Protein AF-A0A0F9V4W1-F1 (afdb_monomer_lite)

Sequence (84 aa):
MKVPEAVIVDGKVTNGPQLRRYWQGVNDRKARIRQGLFFDLRQSYTEKPQNEPEERWVNKQWDVINQLRAMVLYLQEKVNKSTD

Structure (mmCIF, N/CA/C/O backbone):
data_AF-A0A0F9V4W1-F1
#
_entry.id   AF-A0A0F9V4W1-F1
#
loop_
_atom_site.group_PDB
_atom_site.id
_atom_site.type_symbol
_atom_site.label_atom_id
_atom_site.label_alt_id
_atom_site.label_comp_id
_atom_site.label_asym_id
_atom_site.label_entity_id
_atom_site.label_seq_id
_atom_site.pdbx_PDB_ins_code
_atom_site.Cartn_x
_atom_site.Cartn_y
_atom_site.Cartn_z
_atom_site.occupancy
_atom_site.B_iso_or_equiv
_atom_site.auth_seq_id
_atom_site.auth_comp_id
_atom_site.auth_asym_id
_atom_site.auth_atom_id
_atom_site.pdbx_PDB_model_num
ATOM 1 N N . MET A 1 1 ? 14.393 9.870 -5.626 1.00 64.31 1 MET A N 1
ATOM 2 C CA . MET A 1 1 ? 14.844 8.746 -6.478 1.00 64.31 1 MET A CA 1
ATOM 3 C C . MET A 1 1 ? 14.078 8.850 -7.787 1.00 64.31 1 MET A C 1
ATOM 5 O O . MET A 1 1 ? 12.855 8.861 -7.730 1.00 64.31 1 MET A O 1
ATOM 9 N N . LYS A 1 2 ? 14.758 9.046 -8.921 1.00 80.12 2 LYS A N 1
ATOM 10 C CA . LYS A 1 2 ? 14.097 9.213 -10.226 1.00 80.12 2 LYS A CA 1
ATOM 11 C C . LYS A 1 2 ? 13.498 7.869 -10.669 1.00 80.12 2 LYS A C 1
ATOM 13 O O . LYS A 1 2 ? 14.118 6.834 -10.425 1.00 80.12 2 LYS A O 1
ATOM 18 N N . VAL A 1 3 ? 12.294 7.878 -11.245 1.00 85.75 3 VAL A N 1
ATOM 19 C CA . VAL A 1 3 ? 11.674 6.666 -11.812 1.00 85.75 3 VAL A CA 1
ATOM 20 C C . VAL A 1 3 ? 12.473 6.276 -13.064 1.00 85.75 3 VAL A C 1
ATOM 22 O O . VAL A 1 3 ? 12.687 7.146 -13.908 1.00 85.75 3 VAL A O 1
ATOM 25 N N . PRO A 1 4 ? 12.964 5.029 -13.191 1.00 87.75 4 PRO A N 1
ATOM 26 C CA . PRO A 1 4 ? 13.622 4.577 -14.411 1.00 87.75 4 PRO A CA 1
ATOM 27 C C . PRO A 1 4 ? 12.608 4.488 -15.558 1.00 87.75 4 PRO A C 1
ATOM 29 O O . PRO A 1 4 ? 11.542 3.893 -15.403 1.00 87.75 4 PRO A O 1
ATOM 32 N N . GLU A 1 5 ? 12.946 5.075 -16.702 1.00 91.12 5 GLU A N 1
ATOM 33 C CA . GLU A 1 5 ? 12.132 5.019 -17.920 1.00 91.12 5 GLU A CA 1
ATOM 34 C C . GLU A 1 5 ? 12.317 3.677 -18.640 1.00 91.12 5 GLU A C 1
ATOM 36 O O . GLU A 1 5 ? 13.351 3.018 -18.502 1.00 91.12 5 GLU A O 1
ATOM 41 N N . ALA A 1 6 ? 11.308 3.247 -19.399 1.00 90.69 6 ALA A N 1
ATOM 42 C CA . ALA A 1 6 ? 11.415 2.042 -20.212 1.00 90.69 6 ALA A CA 1
ATOM 43 C C . ALA A 1 6 ? 12.337 2.285 -21.413 1.00 90.69 6 ALA A C 1
ATOM 45 O O . ALA A 1 6 ? 12.179 3.264 -22.137 1.00 90.69 6 ALA A O 1
ATOM 46 N N . VAL A 1 7 ? 13.278 1.370 -21.639 1.00 93.19 7 VAL A N 1
ATOM 47 C CA . VAL A 1 7 ? 14.165 1.388 -22.805 1.00 93.19 7 VAL A CA 1
ATOM 48 C C . VAL A 1 7 ? 13.615 0.402 -23.824 1.00 93.19 7 VAL A C 1
ATOM 50 O O . VAL A 1 7 ? 13.521 -0.793 -23.537 1.00 93.19 7 VAL A O 1
ATOM 53 N N . ILE A 1 8 ? 13.232 0.909 -24.996 1.00 92.00 8 ILE A N 1
ATOM 54 C CA . ILE A 1 8 ? 12.654 0.118 -26.085 1.00 92.00 8 ILE A CA 1
ATOM 55 C C . ILE A 1 8 ? 13.659 0.063 -27.234 1.00 92.00 8 ILE A C 1
ATOM 57 O O . ILE A 1 8 ? 14.066 1.100 -27.750 1.00 92.00 8 ILE A O 1
ATOM 61 N N . VAL A 1 9 ? 14.041 -1.147 -27.636 1.00 92.81 9 VAL A N 1
ATOM 62 C CA . VAL A 1 9 ? 14.901 -1.417 -28.797 1.00 92.81 9 VAL A CA 1
ATOM 63 C C . VAL A 1 9 ? 14.188 -2.456 -29.655 1.00 92.81 9 VAL A C 1
ATOM 65 O O . VAL A 1 9 ? 13.746 -3.477 -29.130 1.00 92.81 9 VAL A O 1
ATOM 68 N N . ASP A 1 10 ? 14.005 -2.168 -30.944 1.00 92.00 10 ASP A N 1
ATOM 69 C CA . ASP A 1 10 ? 13.297 -3.035 -31.902 1.00 92.00 10 ASP A CA 1
ATOM 70 C C . ASP A 1 10 ? 11.907 -3.491 -31.417 1.00 92.00 10 ASP A C 1
ATOM 72 O O . ASP A 1 10 ? 11.522 -4.657 -31.521 1.00 92.00 10 ASP A O 1
ATOM 76 N N . GLY A 1 11 ? 11.156 -2.569 -30.804 1.00 90.75 11 GLY A N 1
ATOM 77 C CA . GLY A 1 11 ? 9.824 -2.843 -30.254 1.00 90.75 11 GLY A CA 1
ATOM 78 C C . GLY A 1 11 ? 9.813 -3.699 -28.980 1.00 90.75 11 GLY A C 1
ATOM 79 O O . GLY A 1 11 ? 8.739 -4.039 -28.485 1.00 90.75 11 GLY A O 1
ATOM 80 N N . LYS A 1 12 ? 10.978 -4.041 -28.414 1.00 90.25 12 LYS A N 1
ATOM 81 C CA . LYS A 1 12 ? 11.107 -4.830 -27.181 1.00 90.25 12 LYS A CA 1
ATOM 82 C C . LYS A 1 12 ? 11.644 -3.986 -26.033 1.00 90.25 12 LYS A C 1
ATOM 84 O O . LYS A 1 12 ? 12.596 -3.227 -26.191 1.00 90.25 12 LYS A O 1
ATOM 89 N N . VAL A 1 13 ? 11.069 -4.165 -24.844 1.00 89.81 13 VAL A N 1
ATOM 90 C CA . VAL A 1 13 ? 11.562 -3.530 -23.612 1.00 89.81 13 VAL A CA 1
ATOM 91 C C . VAL A 1 13 ? 12.808 -4.269 -23.124 1.00 89.81 13 VAL A C 1
ATOM 93 O O . VAL A 1 13 ? 12.722 -5.412 -22.675 1.00 89.81 13 VAL A O 1
ATOM 96 N N . THR A 1 14 ? 13.968 -3.621 -23.177 1.00 92.94 14 THR A N 1
ATOM 97 C CA . THR A 1 14 ? 15.263 -4.247 -22.859 1.00 92.94 14 THR A CA 1
ATOM 98 C C . THR A 1 14 ? 15.618 -4.156 -21.377 1.00 92.94 14 THR A C 1
ATOM 100 O O . THR A 1 14 ? 16.274 -5.045 -20.838 1.00 92.94 14 THR A O 1
ATOM 103 N N . ASN A 1 15 ? 15.122 -3.139 -20.670 1.00 93.75 15 ASN A N 1
ATOM 104 C CA . ASN A 1 15 ? 15.390 -2.927 -19.245 1.00 93.75 15 ASN A CA 1
ATOM 105 C C . ASN A 1 15 ? 14.282 -3.450 -18.307 1.00 93.75 15 ASN A C 1
ATOM 107 O O . ASN A 1 15 ? 14.215 -3.068 -17.137 1.00 93.75 15 ASN A O 1
ATOM 111 N N . GLY A 1 16 ? 13.433 -4.370 -18.778 1.00 90.38 16 GLY A N 1
ATOM 112 C CA . GLY A 1 16 ? 12.334 -4.956 -17.996 1.00 90.38 16 GLY A CA 1
ATOM 113 C C . GLY A 1 16 ? 12.729 -5.472 -16.597 1.00 90.38 16 GLY A C 1
ATOM 114 O O . GLY A 1 16 ? 12.021 -5.181 -15.629 1.00 90.38 16 GLY A O 1
ATOM 115 N N . PRO A 1 17 ? 13.860 -6.189 -16.425 1.00 93.12 17 PRO A N 1
ATOM 116 C CA . PRO A 1 17 ? 14.327 -6.611 -15.102 1.00 93.12 17 PRO A CA 1
ATOM 117 C C . PRO A 1 17 ? 14.617 -5.450 -14.137 1.00 93.12 17 PRO A C 1
ATOM 119 O O . PRO A 1 17 ? 14.321 -5.557 -12.947 1.00 93.12 17 PRO A O 1
ATOM 122 N N . GLN A 1 18 ? 15.163 -4.334 -14.632 1.00 90.69 18 GLN A N 1
ATOM 123 C CA . GLN A 1 18 ? 15.458 -3.148 -13.823 1.00 90.69 18 GLN A CA 1
ATOM 124 C C . GLN A 1 18 ? 14.168 -2.471 -13.349 1.00 90.69 18 GLN A C 1
ATOM 126 O O . GLN A 1 18 ? 14.044 -2.141 -12.168 1.00 90.69 18 GLN A O 1
ATOM 131 N N . LEU A 1 19 ? 13.190 -2.329 -14.248 1.00 90.50 19 LEU A N 1
ATOM 132 C CA . LEU A 1 19 ? 11.872 -1.777 -13.930 1.00 90.50 19 LEU A CA 1
ATOM 133 C C . LEU A 1 19 ? 11.169 -2.603 -12.845 1.00 90.50 19 LEU A C 1
ATOM 135 O O . LEU A 1 19 ? 10.666 -2.040 -11.873 1.00 90.50 19 LEU A O 1
ATOM 139 N N . ARG A 1 20 ? 11.194 -3.939 -12.953 1.00 90.19 20 ARG A N 1
ATOM 140 C CA . ARG A 1 20 ? 10.602 -4.833 -11.941 1.00 90.19 20 ARG A CA 1
ATOM 141 C C . ARG A 1 20 ? 11.230 -4.647 -10.561 1.00 90.19 20 ARG A C 1
ATOM 143 O O . ARG A 1 20 ? 10.500 -4.493 -9.587 1.00 90.19 20 ARG A O 1
ATOM 150 N N . ARG A 1 21 ? 12.565 -4.603 -10.478 1.00 88.62 21 ARG A N 1
ATOM 151 C CA . ARG A 1 21 ? 13.278 -4.380 -9.206 1.00 88.62 21 ARG A CA 1
ATOM 152 C C . ARG A 1 21 ? 12.924 -3.035 -8.578 1.00 88.62 21 ARG A C 1
ATOM 154 O O . ARG A 1 21 ? 12.719 -2.965 -7.369 1.00 88.62 21 ARG A O 1
ATOM 161 N N . TYR A 1 22 ? 12.825 -1.980 -9.389 1.00 90.81 22 TYR A N 1
ATOM 162 C CA . TYR A 1 22 ? 12.429 -0.660 -8.905 1.00 90.81 22 TYR A CA 1
ATOM 163 C C . TYR A 1 22 ? 11.029 -0.688 -8.277 1.00 90.81 22 TYR A C 1
ATOM 165 O O . TYR A 1 22 ? 10.858 -0.284 -7.126 1.00 90.81 22 TYR A O 1
ATOM 173 N N . TRP A 1 23 ? 10.038 -1.216 -9.000 1.00 86.69 23 TRP A N 1
ATOM 174 C CA . TRP A 1 23 ? 8.656 -1.268 -8.520 1.00 86.69 23 TRP A CA 1
ATOM 175 C C . TRP A 1 23 ? 8.475 -2.179 -7.308 1.00 86.69 23 TRP A C 1
ATOM 177 O O . TRP A 1 23 ? 7.726 -1.829 -6.396 1.00 86.69 23 TRP A O 1
ATOM 187 N N . GLN A 1 24 ? 9.208 -3.293 -7.248 1.00 86.62 24 GLN A N 1
ATOM 188 C CA . GLN A 1 24 ? 9.245 -4.147 -6.064 1.00 86.62 24 GLN A CA 1
ATOM 189 C C . GLN A 1 24 ? 9.750 -3.370 -4.840 1.00 86.62 24 GLN A C 1
ATOM 191 O O . GLN A 1 24 ? 9.056 -3.311 -3.830 1.00 86.62 24 GLN A O 1
ATOM 196 N N . GLY A 1 25 ? 10.873 -2.654 -4.957 1.00 85.31 25 GLY A N 1
ATOM 197 C CA . GLY A 1 25 ? 11.401 -1.838 -3.858 1.00 85.31 25 GLY A CA 1
ATOM 198 C C . GLY A 1 25 ? 10.456 -0.713 -3.410 1.00 85.31 25 GLY A C 1
ATOM 199 O O . GLY A 1 25 ? 10.335 -0.437 -2.212 1.00 85.31 25 GLY A O 1
ATOM 200 N N . VAL A 1 26 ? 9.742 -0.077 -4.346 1.00 84.19 26 VAL A N 1
ATOM 201 C CA . VAL A 1 26 ? 8.705 0.922 -4.029 1.00 84.19 26 VAL A CA 1
ATOM 202 C C . VAL A 1 26 ? 7.559 0.289 -3.237 1.00 84.19 26 VAL A C 1
ATOM 204 O O . VAL A 1 26 ? 7.125 0.856 -2.228 1.00 84.19 26 VAL A O 1
ATOM 207 N N . ASN A 1 27 ? 7.088 -0.884 -3.658 1.00 80.62 27 ASN A N 1
ATOM 208 C CA . ASN A 1 27 ? 6.014 -1.605 -2.982 1.00 80.62 27 ASN A CA 1
ATOM 209 C C . ASN A 1 27 ? 6.434 -2.083 -1.588 1.00 80.62 27 ASN A C 1
ATOM 211 O O . ASN A 1 27 ? 5.684 -1.872 -0.635 1.00 80.62 27 ASN A O 1
ATOM 215 N N . ASP A 1 28 ? 7.647 -2.608 -1.435 1.00 80.62 28 ASP A N 1
ATOM 216 C CA . ASP A 1 28 ? 8.187 -3.056 -0.148 1.00 80.62 28 ASP A CA 1
ATOM 217 C C . ASP A 1 28 ? 8.333 -1.896 0.843 1.00 80.62 28 ASP A C 1
ATOM 219 O O . ASP A 1 28 ? 8.036 -2.026 2.033 1.00 80.62 28 ASP A O 1
ATOM 223 N N . ARG A 1 29 ? 8.761 -0.718 0.369 1.00 78.56 29 ARG A N 1
ATOM 224 C CA . ARG A 1 29 ? 8.820 0.491 1.203 1.00 78.56 29 ARG A CA 1
ATOM 225 C C . ARG A 1 29 ? 7.424 0.920 1.653 1.00 78.56 29 ARG A C 1
ATOM 227 O O . ARG A 1 29 ? 7.233 1.203 2.833 1.00 78.56 29 ARG A O 1
ATOM 234 N N . LYS A 1 30 ? 6.445 0.943 0.744 1.00 78.38 30 LYS A N 1
ATOM 235 C CA . LYS A 1 30 ? 5.044 1.255 1.081 1.00 78.38 30 LYS A CA 1
ATOM 236 C C . LYS A 1 30 ? 4.448 0.228 2.047 1.00 78.38 30 LYS A C 1
ATOM 238 O O . LYS A 1 30 ? 3.689 0.601 2.936 1.00 78.38 30 LYS A O 1
ATOM 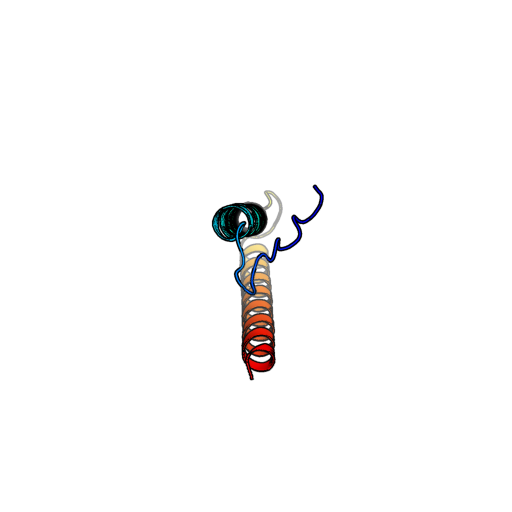243 N N . ALA A 1 31 ? 4.778 -1.053 1.895 1.00 72.00 31 ALA A N 1
ATOM 244 C CA . ALA A 1 31 ? 4.340 -2.115 2.795 1.00 72.00 31 ALA A CA 1
ATOM 245 C C . ALA A 1 31 ? 4.903 -1.926 4.209 1.00 72.00 31 ALA A C 1
ATOM 247 O O . ALA A 1 31 ? 4.129 -1.945 5.161 1.00 72.00 31 ALA A O 1
ATOM 248 N N . ARG A 1 32 ? 6.204 -1.637 4.344 1.00 73.38 32 ARG A N 1
ATOM 249 C CA . ARG A 1 32 ? 6.833 -1.339 5.642 1.00 73.38 32 ARG A CA 1
ATOM 250 C C . ARG A 1 32 ? 6.232 -0.117 6.329 1.00 73.38 32 ARG A C 1
ATOM 252 O O . ARG A 1 32 ? 5.940 -0.183 7.514 1.00 73.38 32 ARG A O 1
ATOM 259 N N . ILE A 1 33 ? 5.999 0.972 5.593 1.00 71.31 33 ILE A N 1
ATOM 260 C CA . ILE A 1 33 ? 5.349 2.172 6.150 1.00 71.31 33 ILE A CA 1
ATOM 261 C C . ILE A 1 33 ? 3.946 1.831 6.656 1.00 71.31 33 ILE A C 1
ATOM 263 O O . ILE A 1 33 ? 3.595 2.203 7.770 1.00 71.31 33 ILE A O 1
ATOM 267 N N . ARG A 1 34 ? 3.157 1.082 5.873 1.00 69.62 34 ARG A N 1
ATOM 268 C CA . ARG A 1 34 ? 1.833 0.623 6.317 1.00 69.62 34 ARG A CA 1
ATOM 269 C C . ARG A 1 34 ? 1.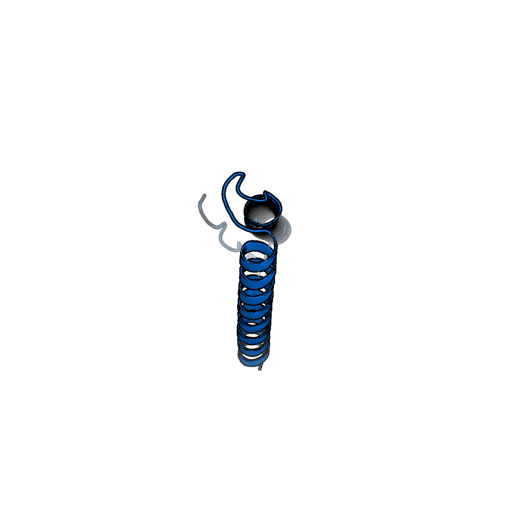933 -0.217 7.586 1.00 69.62 34 ARG A C 1
ATOM 271 O O . ARG A 1 34 ? 1.212 0.060 8.532 1.00 69.62 34 ARG A O 1
ATOM 278 N N . GLN A 1 35 ? 2.831 -1.199 7.628 1.00 63.25 35 GLN A N 1
ATOM 279 C CA . GLN A 1 35 ? 3.036 -2.037 8.813 1.00 63.25 35 GLN A CA 1
ATOM 280 C C . GLN A 1 35 ? 3.429 -1.217 10.049 1.00 63.25 35 GLN A C 1
ATOM 282 O O . GLN A 1 35 ? 2.864 -1.451 11.111 1.00 63.25 35 GLN A O 1
ATOM 287 N N . GLY A 1 36 ? 4.326 -0.236 9.904 1.00 63.28 36 GLY A N 1
ATOM 288 C CA . GLY A 1 36 ? 4.701 0.680 10.986 1.00 63.28 36 GLY A CA 1
ATOM 289 C C . GLY A 1 36 ? 3.514 1.492 11.506 1.00 63.28 36 GLY A C 1
ATOM 290 O O . GLY A 1 36 ? 3.260 1.492 12.703 1.00 63.28 36 GLY A O 1
ATOM 291 N N . LEU A 1 37 ? 2.713 2.080 10.609 1.00 61.19 37 LEU A N 1
ATOM 292 C CA . LEU A 1 37 ? 1.493 2.805 10.989 1.00 61.19 37 LEU A CA 1
ATOM 293 C C . LEU A 1 37 ? 0.489 1.905 11.724 1.00 61.19 37 LEU A C 1
ATOM 295 O O . LEU A 1 37 ? -0.107 2.323 12.712 1.00 61.19 37 LEU A O 1
ATOM 299 N N . PHE A 1 38 ? 0.309 0.659 11.275 1.00 58.88 38 PHE A N 1
ATOM 300 C CA . PHE A 1 38 ? -0.553 -0.302 11.969 1.00 58.88 38 PHE A CA 1
ATOM 301 C C . PHE A 1 38 ? -0.006 -0.694 13.349 1.00 58.88 38 PHE A C 1
ATOM 303 O O . PHE A 1 38 ? -0.795 -0.904 14.269 1.00 58.88 38 PHE A O 1
ATOM 310 N N . PHE A 1 39 ? 1.315 -0.801 13.504 1.00 56.53 39 PHE A N 1
ATOM 311 C CA . PHE A 1 39 ? 1.953 -1.136 14.776 1.00 56.53 39 PHE A CA 1
ATOM 312 C C . PHE A 1 39 ? 1.848 0.009 15.796 1.00 56.53 39 PHE A C 1
ATOM 314 O O . PHE A 1 39 ? 1.416 -0.242 16.919 1.00 56.53 39 PHE A O 1
ATOM 321 N N . ASP A 1 40 ? 2.129 1.253 15.394 1.00 57.09 40 ASP A N 1
ATOM 322 C CA . ASP A 1 40 ? 2.004 2.448 16.248 1.00 57.09 40 ASP A CA 1
ATOM 323 C C . ASP A 1 40 ? 0.557 2.687 16.702 1.00 57.09 40 ASP A C 1
ATOM 325 O O . ASP A 1 40 ? 0.294 2.975 17.873 1.00 57.09 40 ASP A O 1
ATOM 329 N N . LEU A 1 41 ? -0.413 2.500 15.800 1.00 56.47 41 LEU A N 1
ATOM 330 C CA . LEU A 1 41 ? -1.828 2.544 16.172 1.00 56.47 41 LEU A CA 1
ATOM 331 C C . LEU A 1 41 ? -2.129 1.463 17.212 1.00 56.47 41 LEU A C 1
ATOM 333 O O . LEU A 1 41 ? -2.685 1.752 18.262 1.00 56.47 41 LEU A O 1
ATOM 337 N N . ARG A 1 42 ? -1.702 0.219 16.983 1.00 55.41 42 ARG A N 1
ATOM 338 C CA . ARG A 1 42 ? -1.976 -0.874 17.922 1.00 55.41 42 ARG A CA 1
ATOM 339 C C . ARG A 1 42 ? -1.371 -0.623 19.306 1.00 55.41 42 ARG A C 1
ATOM 341 O O . ARG A 1 42 ? -2.063 -0.874 20.286 1.00 55.41 42 ARG A O 1
ATOM 348 N N . GLN A 1 43 ? -0.141 -0.106 19.382 1.00 54.62 43 GLN A N 1
ATOM 349 C CA . GLN A 1 43 ? 0.512 0.226 20.653 1.00 54.62 43 GLN A CA 1
ATOM 350 C C . GLN A 1 43 ? -0.177 1.376 21.389 1.00 54.62 43 GLN A C 1
ATOM 352 O O . GLN A 1 43 ? -0.460 1.235 22.579 1.00 54.62 43 GLN A O 1
ATOM 357 N N . SER A 1 44 ? -0.525 2.457 20.683 1.00 55.81 44 SER A N 1
ATOM 358 C CA . SER A 1 44 ? -1.217 3.607 21.284 1.00 55.81 44 SER A CA 1
ATOM 359 C C . SER A 1 44 ? -2.605 3.262 21.839 1.00 55.81 44 SER A C 1
ATOM 361 O O . SER A 1 44 ? -3.087 3.938 22.745 1.00 55.81 44 SER A O 1
ATOM 363 N N . TYR A 1 45 ? -3.225 2.178 21.362 1.00 55.91 45 TYR A N 1
ATOM 364 C CA . TYR A 1 45 ? -4.496 1.684 21.889 1.00 55.91 45 TYR A CA 1
ATOM 365 C C . TYR A 1 45 ? -4.355 0.633 22.999 1.00 55.91 45 TYR A C 1
ATOM 367 O O . TYR A 1 45 ? -5.271 0.491 23.800 1.00 55.91 45 TYR A O 1
ATOM 375 N N . THR A 1 46 ? -3.241 -0.090 23.114 1.00 56.03 46 THR A N 1
ATOM 376 C CA . THR A 1 46 ? -3.068 -1.088 24.192 1.00 56.03 46 THR A CA 1
ATOM 377 C C . THR A 1 46 ? -2.633 -0.512 25.538 1.00 56.03 46 THR A C 1
ATOM 379 O O . THR A 1 46 ? -2.795 -1.187 26.553 1.00 56.03 46 THR A O 1
ATOM 382 N N . GLU A 1 47 ? -2.108 0.712 25.591 1.00 56.91 47 GLU A N 1
ATOM 383 C CA . GLU A 1 47 ? -1.757 1.341 26.865 1.00 56.91 47 GLU A CA 1
ATOM 384 C C . GLU A 1 47 ? -3.012 1.896 27.556 1.00 56.91 47 GLU A C 1
ATOM 386 O O . GLU A 1 47 ? -3.656 2.838 27.086 1.00 56.91 47 GLU A O 1
ATOM 391 N N . LYS A 1 48 ? -3.387 1.294 28.693 1.00 59.84 48 LYS A N 1
ATOM 392 C CA . LYS A 1 48 ? -4.423 1.839 29.577 1.00 59.84 48 LYS A CA 1
ATOM 393 C C . LYS A 1 48 ? -3.865 3.113 30.228 1.00 59.84 48 LYS A C 1
ATOM 395 O O . LYS A 1 48 ? -2.873 3.021 30.954 1.00 59.84 48 LYS A O 1
ATOM 400 N N . PRO A 1 49 ? -4.461 4.297 30.005 1.00 60.75 49 PRO A N 1
ATOM 401 C CA . PRO A 1 49 ? -4.031 5.508 30.680 1.00 60.75 49 PRO A CA 1
ATOM 402 C C . PRO A 1 49 ? -4.210 5.325 32.190 1.00 60.75 49 PRO A C 1
ATOM 404 O O . PRO A 1 49 ? -5.282 4.936 32.653 1.00 60.75 49 PRO A O 1
ATOM 407 N N . GLN A 1 50 ? -3.155 5.613 32.958 1.00 60.50 50 GLN A N 1
ATOM 408 C CA . GLN A 1 50 ? -3.088 5.347 34.406 1.00 60.50 50 GLN A CA 1
ATOM 409 C C . GLN A 1 50 ? -4.198 6.030 35.227 1.00 60.50 50 GLN A C 1
ATOM 411 O O . GLN A 1 50 ? -4.457 5.618 36.352 1.00 60.50 50 GLN A O 1
ATOM 416 N N . ASN A 1 51 ? -4.876 7.034 34.658 1.00 66.38 51 ASN A N 1
ATOM 417 C CA . ASN A 1 51 ? -5.851 7.880 35.348 1.00 66.38 51 ASN A CA 1
ATOM 418 C C . ASN A 1 51 ? -7.281 7.785 34.786 1.00 66.38 51 ASN A C 1
ATOM 420 O O . ASN A 1 51 ? -8.116 8.623 35.126 1.00 66.38 51 ASN A O 1
ATOM 424 N N . GLU A 1 52 ? -7.589 6.819 33.915 1.00 64.00 52 GLU A N 1
ATOM 425 C CA . GLU A 1 52 ? -8.933 6.694 33.335 1.00 64.00 52 GLU A CA 1
ATOM 426 C C . GLU A 1 52 ? -9.692 5.482 33.911 1.00 64.00 52 GLU A C 1
ATOM 428 O O . GLU A 1 52 ? -9.121 4.391 34.011 1.00 64.00 52 GLU A O 1
ATOM 433 N N . PRO A 1 53 ? -10.981 5.637 34.283 1.00 73.00 53 PRO A N 1
ATOM 434 C CA . PRO A 1 53 ? -11.810 4.516 34.714 1.00 73.00 53 PRO A CA 1
ATOM 435 C C . PRO A 1 53 ? -11.850 3.428 33.639 1.00 73.00 53 PRO A C 1
ATOM 437 O O . PRO A 1 53 ? -12.059 3.719 32.460 1.00 73.00 53 PRO A O 1
ATOM 440 N N . GLU A 1 54 ? -11.683 2.172 34.052 1.00 68.38 54 GLU A N 1
ATOM 441 C CA . GLU A 1 54 ? -11.580 1.013 33.157 1.00 68.38 54 GLU A CA 1
ATOM 442 C C . GLU A 1 54 ? -12.760 0.898 32.187 1.00 68.38 54 GLU A C 1
ATOM 444 O O . GLU A 1 54 ? -12.565 0.691 30.994 1.00 68.38 54 GLU A O 1
ATOM 449 N N . GLU A 1 55 ? -13.969 1.152 32.677 1.00 70.31 55 GLU A N 1
ATOM 450 C CA . GLU A 1 55 ? -15.203 1.138 31.890 1.00 70.31 55 GLU A CA 1
ATOM 451 C C . GLU A 1 55 ? -15.202 2.205 30.778 1.00 70.31 55 GLU A C 1
ATOM 453 O O . GLU A 1 55 ? -15.617 1.956 29.646 1.00 70.31 55 GLU A O 1
ATOM 458 N N . ARG A 1 56 ? -14.644 3.389 31.059 1.00 68.44 56 ARG A N 1
ATOM 459 C CA . ARG A 1 56 ? -14.538 4.490 30.090 1.00 68.44 56 ARG A CA 1
ATOM 460 C C . ARG A 1 56 ? -13.471 4.215 29.033 1.00 68.44 56 ARG A C 1
ATOM 462 O O . ARG A 1 56 ? -13.661 4.558 27.867 1.00 68.44 56 ARG A O 1
ATOM 469 N N . TRP A 1 57 ? -12.372 3.580 29.434 1.00 67.19 57 TRP A N 1
ATOM 470 C CA . TRP A 1 57 ? -11.313 3.166 28.520 1.00 67.19 57 TRP A CA 1
ATOM 471 C C . TRP A 1 57 ? -11.784 2.049 27.582 1.00 67.19 57 TRP A C 1
ATOM 473 O O . TRP A 1 57 ? -11.610 2.171 26.374 1.00 67.19 57 TRP A O 1
ATOM 483 N N . VAL A 1 58 ? -12.463 1.017 28.097 1.00 71.94 58 VAL A N 1
ATOM 484 C CA . VAL A 1 58 ? -13.023 -0.074 27.278 1.00 71.94 58 VAL A CA 1
ATOM 485 C C . VAL A 1 58 ? -14.036 0.452 26.257 1.00 71.94 58 VAL A C 1
ATOM 487 O O . VAL A 1 58 ? -13.980 0.061 25.092 1.00 71.94 58 VAL A O 1
ATOM 490 N N . ASN A 1 59 ? -14.906 1.389 26.648 1.00 77.00 59 ASN A N 1
ATOM 491 C CA . ASN A 1 59 ? -15.851 2.013 25.716 1.00 77.00 59 ASN A CA 1
ATOM 492 C C . ASN A 1 59 ? -15.131 2.796 24.604 1.00 77.00 59 ASN A C 1
ATOM 494 O O . ASN A 1 59 ? 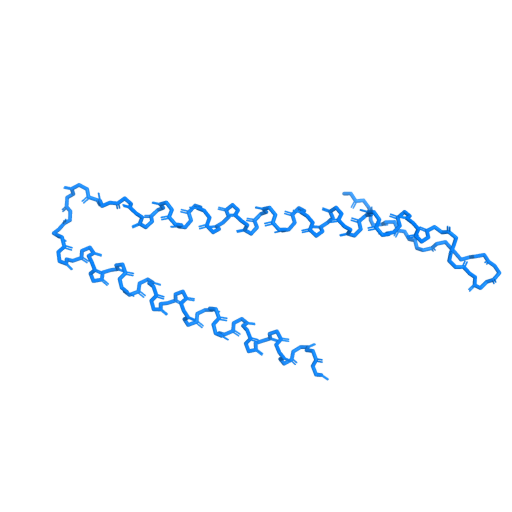-15.436 2.607 23.428 1.00 77.00 59 ASN A O 1
ATOM 498 N N . LYS A 1 60 ? -14.098 3.583 24.943 1.00 74.56 60 LYS A N 1
ATOM 499 C CA . LYS A 1 60 ? -13.252 4.267 23.946 1.00 74.56 60 LYS A CA 1
ATOM 500 C C . LYS A 1 60 ? -12.549 3.295 22.996 1.00 74.56 60 LYS A C 1
ATOM 502 O O . LYS A 1 60 ? -12.480 3.563 21.800 1.00 74.56 60 LYS A O 1
ATOM 507 N N . GLN A 1 61 ? -12.028 2.180 23.508 1.00 71.62 61 GLN A N 1
ATOM 508 C CA . GLN A 1 61 ? -11.401 1.142 22.684 1.00 71.62 61 GLN A CA 1
ATOM 509 C C . GLN A 1 61 ? -12.400 0.558 21.682 1.00 71.62 61 GLN A C 1
ATOM 511 O O . GLN A 1 61 ? -12.077 0.391 20.506 1.00 71.62 61 GLN A O 1
ATOM 516 N N . TRP A 1 62 ? -13.632 0.298 22.122 1.00 76.50 62 TRP A N 1
ATOM 517 C CA . TRP A 1 62 ? -14.699 -0.181 21.248 1.00 76.50 62 TRP A CA 1
ATOM 518 C C . TRP A 1 62 ? -15.059 0.839 20.161 1.00 76.50 62 TRP A C 1
ATOM 520 O O . TRP A 1 62 ? -15.135 0.482 18.984 1.00 76.50 62 TRP A O 1
ATOM 530 N N . ASP A 1 63 ? -15.206 2.114 20.514 1.00 79.06 63 ASP A N 1
ATOM 531 C CA . ASP A 1 63 ? -15.504 3.173 19.5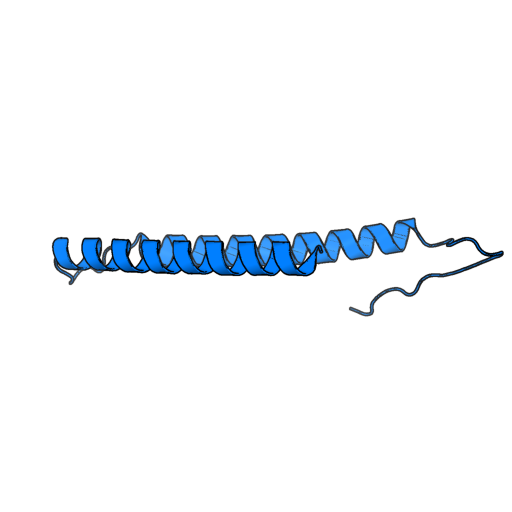44 1.00 79.06 63 ASP A CA 1
ATOM 532 C C . ASP A 1 63 ? -14.417 3.284 18.470 1.00 79.06 63 ASP A C 1
ATOM 534 O O . ASP A 1 63 ? -14.712 3.341 17.273 1.00 79.06 63 ASP A O 1
ATOM 538 N N . VAL A 1 64 ? -13.148 3.223 18.877 1.00 77.06 64 VAL A N 1
ATOM 539 C CA . VAL A 1 64 ? -12.001 3.216 17.960 1.00 77.06 64 VAL A CA 1
ATOM 540 C C . VAL A 1 64 ? -12.025 1.989 17.049 1.00 77.06 64 VAL A C 1
ATOM 542 O O . VAL A 1 64 ? -11.841 2.116 15.838 1.00 77.06 64 VAL A O 1
ATOM 545 N N . ILE A 1 65 ? -12.275 0.795 17.595 1.00 79.81 65 ILE A N 1
ATOM 546 C CA . ILE A 1 65 ? -12.373 -0.439 16.802 1.00 79.81 65 ILE A CA 1
ATOM 547 C C . ILE A 1 65 ? -13.478 -0.310 15.747 1.00 79.81 65 ILE A C 1
ATOM 549 O O . ILE A 1 65 ? -13.281 -0.713 14.598 1.00 79.81 65 ILE A O 1
ATOM 553 N N . ASN A 1 66 ? -14.618 0.280 16.102 1.00 77.88 66 ASN A N 1
ATOM 554 C CA . ASN A 1 66 ? -15.716 0.517 15.169 1.00 77.88 66 ASN A CA 1
ATOM 555 C C . ASN A 1 66 ? -15.344 1.525 14.075 1.00 77.88 66 ASN A C 1
ATOM 557 O O . ASN A 1 66 ? -15.637 1.281 12.902 1.00 77.88 66 ASN A O 1
ATOM 561 N N . GLN A 1 67 ? -14.635 2.604 14.415 1.00 79.25 67 GLN A N 1
ATOM 562 C CA . GLN A 1 67 ? -14.133 3.567 13.430 1.00 79.25 67 GLN A CA 1
ATOM 563 C C . GLN A 1 67 ? -13.128 2.929 12.464 1.00 79.25 67 GLN A C 1
ATOM 565 O O . GLN A 1 67 ? -13.234 3.113 11.251 1.00 79.25 67 GLN A O 1
ATOM 570 N N . LEU A 1 68 ? -12.192 2.122 12.972 1.00 78.25 68 LEU A N 1
ATOM 571 C CA . LEU A 1 68 ? -11.226 1.403 12.140 1.00 78.25 68 LEU A CA 1
ATOM 572 C C . LEU A 1 68 ? -11.920 0.402 11.209 1.00 78.25 68 LEU A C 1
ATOM 574 O O . LEU A 1 68 ? -11.578 0.333 10.029 1.00 78.25 68 LEU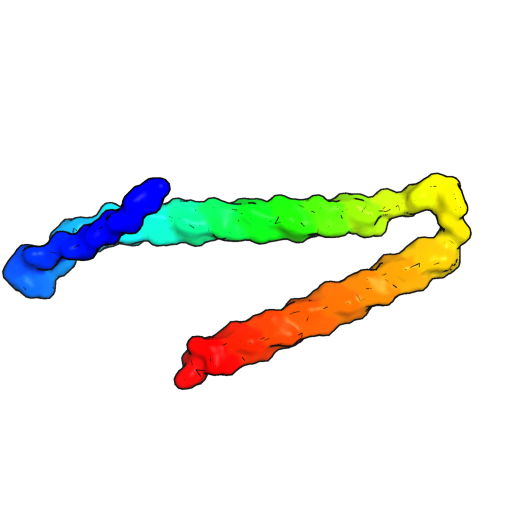 A O 1
ATOM 578 N N . ARG A 1 69 ? -12.931 -0.328 11.697 1.00 76.88 69 ARG A N 1
ATOM 579 C CA . ARG A 1 69 ? -13.751 -1.225 10.864 1.00 76.88 69 ARG A CA 1
ATOM 580 C C . ARG A 1 69 ? -14.457 -0.466 9.743 1.00 76.88 69 ARG A C 1
ATOM 582 O O . ARG A 1 69 ? -14.381 -0.894 8.594 1.00 76.88 69 ARG A O 1
ATOM 589 N N . ALA A 1 70 ? -15.085 0.667 10.052 1.00 78.31 70 ALA A N 1
ATOM 590 C CA . ALA A 1 70 ? -15.743 1.503 9.050 1.00 78.31 70 ALA A CA 1
ATOM 591 C C . ALA A 1 70 ? -14.749 2.024 7.998 1.00 78.31 70 ALA A C 1
ATOM 593 O O . ALA A 1 70 ? -15.035 1.992 6.801 1.00 78.31 70 ALA A O 1
ATOM 594 N N . MET A 1 71 ? -13.552 2.438 8.422 1.00 81.00 71 MET A N 1
ATOM 595 C CA . MET A 1 71 ? -12.519 2.937 7.516 1.00 81.00 71 MET A CA 1
ATOM 596 C C . MET A 1 71 ? -11.966 1.835 6.602 1.00 81.00 71 MET A C 1
ATOM 598 O O . MET A 1 71 ? -11.744 2.079 5.417 1.00 81.00 71 MET A O 1
ATOM 602 N N . VAL A 1 72 ? -11.787 0.613 7.116 1.00 82.44 72 VAL A N 1
ATOM 603 C CA . VAL A 1 72 ? -11.393 -0.549 6.304 1.00 82.44 72 VAL A CA 1
ATOM 604 C C . VAL A 1 72 ? -12.459 -0.866 5.260 1.00 82.44 72 VAL A C 1
ATOM 606 O O . VAL A 1 72 ? -12.114 -0.996 4.089 1.00 82.44 72 VAL A O 1
ATOM 609 N N . LEU A 1 73 ? -13.738 -0.918 5.648 1.00 80.06 73 LEU A N 1
ATOM 610 C CA . LEU A 1 73 ? -14.843 -1.164 4.716 1.00 80.06 73 LEU A CA 1
ATOM 611 C C . LEU A 1 73 ? -14.905 -0.100 3.615 1.00 80.06 73 LEU A C 1
ATOM 613 O O . LEU A 1 73 ? -14.994 -0.440 2.438 1.00 80.06 73 LEU A O 1
ATOM 617 N N . TYR A 1 74 ? -14.770 1.176 3.981 1.00 81.06 74 TYR A N 1
ATOM 618 C CA . TYR A 1 74 ? -14.731 2.283 3.026 1.00 81.06 74 TYR A CA 1
ATOM 619 C C . TYR A 1 74 ? -13.572 2.154 2.027 1.00 81.06 74 TYR A C 1
ATOM 621 O O . TYR A 1 74 ? -13.754 2.317 0.818 1.00 81.06 74 TYR A O 1
ATOM 629 N N . LEU A 1 75 ? -12.366 1.851 2.515 1.00 74.81 75 LEU A N 1
ATOM 630 C CA . LEU A 1 75 ? -11.196 1.666 1.657 1.00 74.81 75 LEU A CA 1
ATOM 631 C C . LEU A 1 75 ? -11.360 0.450 0.741 1.00 74.81 75 LEU A C 1
ATOM 633 O O . LEU A 1 75 ? -10.981 0.516 -0.425 1.00 74.81 75 LEU A O 1
ATOM 637 N N . GLN A 1 76 ? -11.946 -0.633 1.244 1.00 74.38 76 GLN A N 1
ATOM 638 C CA . GLN A 1 76 ? -12.197 -1.857 0.491 1.00 74.38 76 GLN A CA 1
ATOM 639 C C . GLN A 1 76 ? -13.221 -1.628 -0.628 1.00 74.38 76 GLN A C 1
ATOM 641 O O . GLN A 1 76 ? -12.991 -2.038 -1.763 1.00 74.38 76 GLN A O 1
ATOM 646 N N . GLU A 1 77 ? -14.290 -0.878 -0.355 1.00 82.25 77 GLU A N 1
ATOM 647 C CA . GLU A 1 77 ? -15.262 -0.462 -1.369 1.00 82.25 77 GLU A CA 1
ATOM 648 C C . GLU A 1 77 ? -14.625 0.441 -2.436 1.00 82.25 77 GLU A C 1
ATOM 650 O O . GLU A 1 77 ? -14.853 0.251 -3.631 1.00 82.25 77 GLU A O 1
ATOM 655 N N . LYS A 1 78 ? -13.780 1.398 -2.030 1.00 76.31 78 LYS A N 1
ATOM 656 C CA . LYS A 1 78 ? -13.054 2.260 -2.973 1.00 76.31 78 LYS A CA 1
ATOM 657 C C . LYS A 1 78 ? -12.088 1.492 -3.867 1.00 76.31 78 LYS A C 1
ATOM 659 O O . LYS A 1 78 ? -11.978 1.828 -5.041 1.00 76.31 78 LYS A O 1
ATOM 664 N N . VAL A 1 79 ? -11.379 0.506 -3.317 1.00 74.25 79 VAL A N 1
ATOM 665 C CA . VAL A 1 79 ? -10.467 -0.341 -4.094 1.00 74.25 79 VAL A CA 1
ATOM 666 C C . VAL A 1 79 ? -11.257 -1.138 -5.125 1.00 74.25 79 VAL A C 1
ATOM 668 O O . VAL A 1 79 ? -10.915 -1.067 -6.300 1.00 74.25 79 VAL A O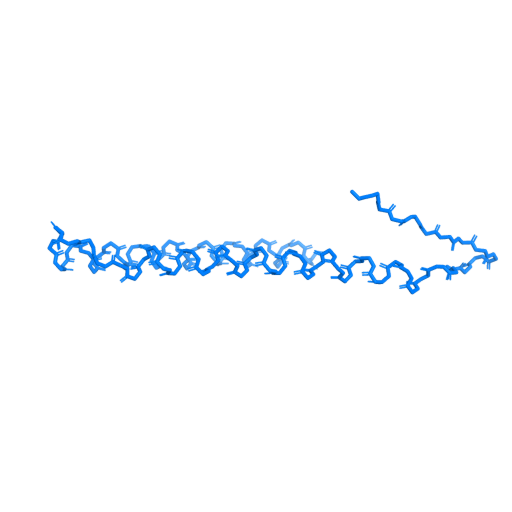 1
ATOM 671 N N . ASN A 1 80 ? -12.351 -1.786 -4.718 1.00 69.50 80 ASN A N 1
ATOM 672 C CA . ASN A 1 80 ? -13.190 -2.575 -5.622 1.00 69.50 80 ASN A CA 1
ATOM 673 C C . ASN A 1 80 ? -13.763 -1.730 -6.771 1.00 69.50 80 ASN A C 1
ATOM 675 O O . ASN A 1 80 ? -13.682 -2.139 -7.922 1.00 69.50 80 ASN A O 1
ATOM 679 N N . LYS A 1 81 ? -14.239 -0.510 -6.484 1.00 64.69 81 LYS A N 1
ATOM 680 C CA . LYS A 1 81 ? -14.738 0.428 -7.509 1.00 64.69 81 LYS A CA 1
ATOM 681 C C . LYS A 1 81 ? -13.654 1.005 -8.426 1.00 64.69 81 LYS A C 1
ATOM 683 O O . LYS A 1 81 ? -13.988 1.635 -9.417 1.00 64.69 81 LYS A O 1
ATOM 688 N N . SER A 1 82 ? -12.377 0.881 -8.066 1.00 53.03 82 SER A N 1
ATOM 689 C CA . SER A 1 82 ? -11.252 1.346 -8.895 1.00 53.03 82 SER A CA 1
ATOM 690 C C . SER A 1 82 ? -10.681 0.263 -9.813 1.00 53.03 82 SER A C 1
ATOM 692 O O . SER A 1 82 ? -9.804 0.552 -10.625 1.00 53.03 82 SER A O 1
ATOM 694 N N . THR A 1 83 ? -11.132 -0.979 -9.630 1.00 56.03 83 THR A N 1
ATOM 695 C CA . THR A 1 83 ? -10.726 -2.159 -10.404 1.00 56.03 83 THR A CA 1
ATOM 696 C C . THR A 1 83 ? -11.762 -2.603 -11.441 1.00 56.03 83 THR A C 1
ATOM 698 O O . THR A 1 83 ? -11.449 -3.514 -12.205 1.00 56.03 83 THR A O 1
ATOM 701 N N . ASP A 1 84 ? -12.927 -1.947 -11.477 1.00 48.44 84 ASP A N 1
ATOM 702 C CA . ASP A 1 84 ? -13.934 -2.019 -12.549 1.00 48.44 84 ASP A CA 1
ATOM 703 C C . ASP A 1 84 ? -13.733 -0.864 -13.546 1.00 48.44 84 ASP A C 1
ATOM 705 O O . ASP A 1 84 ? -13.904 -1.093 -14.766 1.00 48.44 84 ASP A O 1
#

Organism: NCBI:txid412755

Radius of gyration: 21.41 Å; chains: 1; bounding box: 31×16×67 Å

pLDDT: mean 75.18, std 12.35, range [48.44, 93.75]

Secondary structure (DSSP, 8-state):
-PPPPPPEETTEES-HHHHHHHHHHHHHHHHHHHHHHHHHHHHHHHS--TTS-HHHHHHHHHHHHHHHHHHHHHHHHHHHHH--

Foldseek 3Di:
DDQDDFDADPNDGPCVVVNVVVVVVVVVVVVVVVVVVVVVVVVVLPDDDPPDDPVVSVVVSVVVVVVVVVVVVVVVVVVVVVVD